Protein AF-A0AAE8W539-F1 (afdb_monomer_lite)

InterPro domains:
  IPR006311 Twin-arginine translocation pathway, signal sequence [PS51318] (1-47)
  IPR006710 Glycoside hydrolase, family 43 [PF04616] (49-117)
  IPR023296 Glycosyl hydrolase, five-bladed beta-propeller domain superfamily [G3DSA:2.115.10.20] (44-117)
  IPR023296 Glycosyl hydrolase, five-bladed beta-propeller domain superfamily [SSF75005] (42-117)

Secondary structure (DSSP, 8-state):
------PPPPPPS-----------------------PPPPPPTTPPPPPPS-SSTT-EEEEEEE-TTS-EEEEEE-TTS-EEEEEEESSTGGGGTSPPEEEEE--SSSTTSS-----

Radius of gyration: 25.72 Å; chains: 1; bounding box: 64×29×67 Å

Foldseek 3Di:
DDDDDDDDDDDDPDDDDDDDDDDDDDDDDPPPPPPVDDDPDPPPDDDDADPPLAPQFALWDWDQDPVQKIWIWGQHPQQWFIKIFIDSDSNCSRVTDIDTPGTADVDDPSNGRNHND

Organism: NCBI:txid103232

pLDDT: mean 80.53, std 22.15, range [37.84, 98.94]

Structure (mmCIF, N/CA/C/O backbone):
data_AF-A0AAE8W539-F1
#
_entry.id   AF-A0AAE8W539-F1
#
loop_
_atom_site.group_PDB
_atom_site.id
_atom_site.type_symbol
_atom_site.label_atom_id
_atom_site.label_alt_id
_atom_site.label_comp_id
_atom_site.label_asym_id
_atom_site.label_entity_id
_atom_site.label_seq_id
_atom_site.pdbx_PDB_ins_code
_atom_site.Cartn_x
_atom_site.Cartn_y
_atom_site.Cartn_z
_atom_site.occupancy
_atom_site.B_iso_or_equiv
_atom_site.auth_seq_id
_atom_site.auth_comp_id
_atom_site.auth_asym_id
_atom_site.auth_atom_id
_atom_site.pdbx_PDB_model_num
ATOM 1 N N . MET A 1 1 ? 48.044 19.227 -37.392 1.00 37.84 1 MET A N 1
ATOM 2 C CA . MET A 1 1 ? 46.602 19.259 -37.062 1.00 37.84 1 MET A CA 1
ATOM 3 C C . MET A 1 1 ? 46.147 17.817 -36.903 1.00 37.84 1 MET A C 1
ATOM 5 O O . MET A 1 1 ? 46.375 17.074 -37.836 1.00 37.84 1 MET A O 1
ATOM 9 N N . SER A 1 2 ? 45.568 17.296 -35.829 1.00 43.59 2 SER A N 1
ATOM 10 C CA . SER A 1 2 ? 45.274 17.767 -34.478 1.00 43.59 2 SER A CA 1
ATOM 11 C C . SER A 1 2 ? 44.845 16.522 -33.673 1.00 43.59 2 SER A C 1
ATOM 13 O O . SER A 1 2 ? 43.990 15.789 -34.152 1.00 43.59 2 SER A O 1
ATOM 15 N N . ARG A 1 3 ? 45.369 16.379 -32.446 1.00 48.25 3 ARG A N 1
ATOM 16 C CA . ARG A 1 3 ? 44.736 15.766 -31.254 1.00 48.25 3 ARG A CA 1
ATOM 17 C C . ARG A 1 3 ? 44.520 14.242 -31.214 1.00 48.25 3 ARG A C 1
ATOM 19 O O . ARG A 1 3 ? 43.405 13.764 -31.412 1.00 48.25 3 ARG A O 1
ATOM 26 N N . GLU A 1 4 ? 45.539 13.521 -30.749 1.00 50.97 4 GLU A N 1
ATOM 27 C CA . GLU A 1 4 ? 45.314 12.349 -29.891 1.00 50.97 4 GLU A CA 1
ATOM 28 C C . GLU A 1 4 ? 44.727 12.820 -28.552 1.00 50.97 4 GLU A C 1
ATOM 30 O O . GLU A 1 4 ? 45.229 13.755 -27.926 1.00 50.97 4 GLU A O 1
ATOM 35 N N . HIS A 1 5 ? 43.591 12.236 -28.177 1.00 54.41 5 HIS A N 1
ATOM 36 C CA . HIS A 1 5 ? 42.931 12.469 -26.898 1.00 54.41 5 HIS A CA 1
ATOM 37 C C . HIS A 1 5 ? 43.584 11.570 -25.844 1.00 54.41 5 HIS A C 1
ATOM 39 O O . HIS A 1 5 ? 43.293 10.378 -25.798 1.00 54.41 5 HIS A O 1
ATOM 45 N N . ASP A 1 6 ? 44.421 12.148 -24.986 1.00 61.59 6 ASP A N 1
ATOM 46 C CA . ASP A 1 6 ? 44.749 11.555 -23.688 1.00 61.59 6 ASP A CA 1
ATOM 47 C C . ASP A 1 6 ? 43.491 11.614 -22.808 1.00 61.59 6 ASP A C 1
ATOM 49 O O . ASP A 1 6 ? 43.075 12.685 -22.355 1.00 61.59 6 ASP A O 1
ATOM 53 N N . LEU A 1 7 ? 42.845 10.469 -22.594 1.00 62.00 7 LEU A N 1
ATOM 54 C CA . LEU A 1 7 ? 41.824 10.321 -21.559 1.00 62.00 7 LEU A CA 1
ATOM 55 C C . LEU A 1 7 ? 42.510 9.829 -20.275 1.00 62.00 7 LEU A C 1
ATOM 57 O O . LEU A 1 7 ? 43.260 8.856 -20.339 1.00 62.00 7 LEU A O 1
ATOM 61 N N . PRO A 1 8 ? 42.271 10.450 -19.105 1.00 59.06 8 PRO A N 1
ATOM 62 C CA . PRO A 1 8 ? 42.865 9.977 -17.862 1.00 59.06 8 PRO A CA 1
ATOM 63 C C . PRO A 1 8 ? 42.268 8.624 -17.450 1.00 59.06 8 PRO A C 1
ATOM 65 O O . PRO A 1 8 ? 41.048 8.460 -17.384 1.00 59.06 8 PRO A O 1
ATOM 68 N N . GLU A 1 9 ? 43.146 7.671 -17.135 1.00 64.75 9 GLU A N 1
ATOM 69 C CA . GLU A 1 9 ? 42.810 6.380 -16.526 1.00 64.75 9 GLU A CA 1
ATOM 70 C C . GLU A 1 9 ? 41.968 6.573 -15.244 1.00 64.75 9 GLU A C 1
ATOM 72 O O . GLU A 1 9 ? 42.340 7.373 -14.374 1.00 64.75 9 GLU A O 1
ATOM 77 N N . PRO A 1 10 ? 40.840 5.856 -15.072 1.00 56.59 10 PRO A N 1
ATOM 78 C CA . PRO A 1 10 ? 40.048 5.949 -13.854 1.00 56.59 10 PRO A CA 1
ATOM 79 C C . PRO A 1 10 ? 40.776 5.256 -12.686 1.00 56.59 10 PRO A C 1
ATOM 81 O O . PRO A 1 10 ? 41.276 4.139 -12.836 1.00 56.59 10 PRO A O 1
ATOM 84 N N . PRO A 1 11 ? 40.819 5.862 -11.486 1.00 56.47 11 PRO A N 1
ATOM 85 C CA . PRO A 1 11 ? 41.589 5.310 -10.380 1.00 56.47 11 PRO A CA 1
ATOM 86 C C . PRO A 1 11 ? 40.996 3.993 -9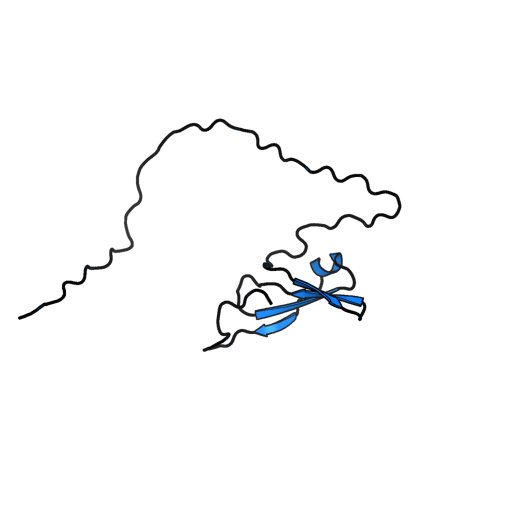.857 1.00 56.47 11 PRO A C 1
ATOM 88 O O . PRO A 1 11 ? 39.788 3.844 -9.647 1.00 56.47 11 PRO A O 1
ATOM 91 N N . ASN A 1 12 ? 41.889 3.035 -9.610 1.00 58.78 12 ASN A N 1
ATOM 92 C CA . ASN A 1 12 ? 41.583 1.698 -9.115 1.00 58.78 12 ASN A CA 1
ATOM 93 C C . ASN A 1 12 ? 41.084 1.754 -7.652 1.00 58.78 12 ASN A C 1
ATOM 95 O O . ASN A 1 12 ? 41.683 2.408 -6.802 1.00 58.78 12 ASN A O 1
ATOM 99 N N . ARG A 1 13 ? 39.987 1.047 -7.341 1.00 62.50 13 ARG A N 1
ATOM 100 C CA . ARG A 1 13 ? 39.216 1.104 -6.070 1.00 62.50 13 ARG A CA 1
ATOM 101 C C . ARG A 1 13 ? 39.913 0.503 -4.839 1.00 62.50 13 ARG A C 1
ATOM 103 O O . ARG A 1 13 ? 39.258 0.149 -3.857 1.00 62.50 13 ARG A O 1
ATOM 110 N N . ARG A 1 14 ? 41.230 0.350 -4.859 1.00 57.78 14 ARG A N 1
ATOM 111 C CA . ARG A 1 14 ? 41.989 -0.182 -3.730 1.00 57.78 14 ARG A CA 1
ATOM 112 C C . ARG A 1 14 ? 42.992 0.856 -3.275 1.00 57.78 14 ARG A C 1
ATOM 114 O O . ARG A 1 14 ? 43.883 1.206 -4.034 1.00 57.78 14 ARG A O 1
ATOM 121 N N . LEU A 1 15 ? 42.858 1.204 -1.994 1.00 49.72 15 LEU A N 1
ATOM 122 C CA . LEU A 1 15 ? 43.769 1.993 -1.166 1.00 49.72 15 LEU A CA 1
ATOM 123 C C . LEU A 1 15 ? 43.382 3.472 -1.027 1.00 49.72 15 LEU A C 1
ATOM 125 O O . LEU A 1 15 ? 43.782 4.302 -1.824 1.00 49.72 15 LEU A O 1
ATOM 129 N N . LEU A 1 16 ? 42.644 3.784 0.043 1.00 44.78 16 LEU A N 1
ATOM 130 C CA . LEU A 1 16 ? 42.857 4.967 0.891 1.00 44.78 16 LEU A CA 1
ATOM 131 C C . LEU A 1 16 ? 42.126 4.737 2.225 1.00 44.78 16 LEU A C 1
ATOM 133 O O . LEU A 1 16 ? 41.074 5.292 2.523 1.00 44.78 16 LEU A O 1
ATOM 137 N N . LEU A 1 17 ? 42.702 3.838 3.023 1.00 42.25 17 LEU A N 1
ATOM 138 C CA . LEU A 1 17 ? 42.492 3.785 4.462 1.00 42.25 17 LEU A CA 1
ATOM 139 C C . LEU A 1 17 ? 43.724 4.439 5.090 1.00 42.25 17 LEU A C 1
ATOM 141 O O . LEU A 1 17 ? 44.800 3.845 5.008 1.00 42.25 17 LEU A O 1
ATOM 145 N N . LYS A 1 18 ? 43.559 5.637 5.669 1.00 38.75 18 LYS A N 1
ATOM 146 C CA . LYS A 1 18 ? 44.216 6.149 6.895 1.00 38.75 18 LYS A CA 1
ATOM 147 C C . LYS A 1 18 ? 44.256 7.683 6.924 1.00 38.75 18 LYS A C 1
ATOM 149 O O . LYS A 1 18 ? 44.924 8.301 6.107 1.00 38.75 18 LYS A O 1
ATOM 154 N N . GLY A 1 19 ? 43.669 8.238 7.986 1.00 42.09 19 GLY A N 1
ATOM 155 C CA . GLY A 1 19 ? 44.268 9.351 8.726 1.00 42.09 19 GLY A CA 1
ATOM 156 C C . GLY A 1 19 ? 43.542 10.692 8.649 1.00 42.09 19 GLY A C 1
ATOM 157 O O . GLY A 1 19 ? 43.739 11.438 7.704 1.00 42.09 19 GLY A O 1
ATOM 158 N N . ALA A 1 20 ? 42.793 11.031 9.700 1.00 50.94 20 ALA A N 1
ATOM 159 C CA . ALA A 1 20 ? 43.157 12.122 10.614 1.00 50.94 20 ALA A CA 1
ATOM 160 C C . ALA A 1 20 ? 42.120 12.211 11.745 1.00 50.94 20 ALA A C 1
ATOM 162 O O . ALA A 1 20 ? 40.947 12.498 11.515 1.00 50.94 20 ALA A O 1
ATOM 163 N N . LEU A 1 21 ? 42.567 11.948 12.977 1.00 48.12 21 LEU A N 1
ATOM 164 C CA . LEU A 1 21 ? 41.855 12.348 14.184 1.00 48.12 21 LEU A CA 1
ATOM 165 C C . LEU A 1 21 ? 41.847 13.880 14.254 1.00 48.12 21 LEU A C 1
ATOM 167 O O . LEU A 1 21 ? 42.912 14.490 14.292 1.00 48.12 21 LEU A O 1
ATOM 171 N N . ALA A 1 22 ? 40.666 14.482 14.359 1.00 48.59 22 ALA A N 1
ATOM 172 C CA . ALA A 1 22 ? 40.509 15.819 14.914 1.00 48.59 22 ALA A CA 1
ATOM 173 C C . ALA A 1 22 ? 39.654 15.698 16.178 1.00 48.59 22 ALA A C 1
ATOM 175 O O . ALA A 1 22 ? 38.437 15.527 16.125 1.00 48.59 22 ALA A O 1
ATOM 176 N N . ALA A 1 23 ? 40.334 15.717 17.323 1.00 50.44 23 ALA A N 1
ATOM 177 C CA . ALA A 1 23 ? 39.724 15.886 18.627 1.00 50.44 23 ALA A CA 1
ATOM 178 C C . ALA A 1 23 ? 39.179 17.318 18.732 1.00 50.44 23 ALA A C 1
ATOM 180 O O . ALA A 1 23 ? 39.931 18.284 18.626 1.00 50.44 23 ALA A O 1
ATOM 181 N N . GLY A 1 24 ? 37.874 17.445 18.945 1.00 45.84 24 GLY A N 1
ATOM 182 C CA . GLY A 1 24 ? 37.201 18.708 19.225 1.00 45.84 24 GLY A CA 1
ATOM 183 C C . GLY A 1 24 ? 35.952 18.414 20.037 1.00 45.84 24 GLY A C 1
ATOM 184 O O . GLY A 1 24 ? 34.920 18.045 19.487 1.00 45.84 24 GLY A O 1
ATOM 185 N N . ALA A 1 25 ? 36.090 18.487 21.358 1.00 51.50 25 ALA A N 1
ATOM 186 C CA . ALA A 1 25 ? 35.041 18.209 22.324 1.00 51.50 25 ALA A CA 1
ATOM 187 C C . ALA A 1 25 ? 33.883 19.209 22.177 1.00 51.50 25 ALA A C 1
ATOM 189 O O . ALA A 1 25 ? 33.964 20.333 22.666 1.00 51.50 25 ALA A O 1
ATOM 190 N N . PHE A 1 26 ? 32.790 18.786 21.540 1.00 50.88 26 PHE A N 1
ATOM 191 C CA . PHE A 1 26 ? 31.491 19.405 21.769 1.00 50.88 26 PHE A CA 1
ATOM 192 C C . PHE A 1 26 ? 30.861 18.749 22.993 1.00 50.88 26 PHE A C 1
ATOM 194 O O . PHE A 1 26 ? 30.655 17.538 23.065 1.00 50.88 26 PHE A O 1
ATOM 201 N N . THR A 1 27 ? 30.652 19.595 23.987 1.00 53.72 27 THR A N 1
ATOM 202 C CA . THR A 1 27 ? 30.063 19.325 25.288 1.00 53.72 27 THR A CA 1
ATOM 203 C C . THR A 1 27 ? 28.769 18.517 25.179 1.00 53.72 27 THR A C 1
ATOM 205 O O . THR A 1 27 ? 27.882 18.807 24.378 1.00 53.72 27 THR A O 1
ATOM 208 N N . ALA A 1 28 ? 28.672 17.483 26.015 1.00 54.00 28 ALA A N 1
ATOM 209 C CA . ALA A 1 28 ? 27.500 16.638 26.160 1.00 54.00 28 ALA A CA 1
ATOM 210 C C . ALA A 1 28 ? 26.292 17.467 26.624 1.00 54.00 28 ALA A C 1
ATOM 212 O O . ALA A 1 28 ? 26.155 17.788 27.802 1.00 54.00 28 ALA A O 1
ATOM 213 N N . MET A 1 29 ? 25.399 17.798 25.696 1.00 53.38 29 MET A N 1
ATOM 214 C CA . MET A 1 29 ? 24.016 18.115 26.028 1.00 53.38 29 MET A CA 1
ATOM 215 C C . MET A 1 29 ? 23.283 16.779 26.168 1.00 53.38 29 MET A C 1
ATOM 217 O O . MET A 1 29 ? 23.216 16.037 25.183 1.00 53.38 29 MET A O 1
ATOM 221 N N . PRO A 1 30 ? 22.716 16.426 27.336 1.00 49.28 30 PRO A N 1
ATOM 222 C CA . PRO A 1 30 ? 21.695 15.403 27.345 1.00 49.28 30 PRO A CA 1
ATOM 223 C C . PRO A 1 30 ? 20.526 15.997 26.562 1.00 49.28 30 PRO A C 1
ATOM 225 O O . PRO A 1 30 ? 19.817 16.876 27.048 1.00 49.28 30 PRO A O 1
ATOM 228 N N . ALA A 1 31 ? 20.352 15.552 25.318 1.00 53.59 31 ALA A N 1
ATOM 229 C CA . ALA A 1 31 ? 19.082 15.687 24.634 1.00 53.59 31 ALA A CA 1
ATOM 230 C C . ALA A 1 31 ? 18.080 14.897 25.476 1.00 53.59 31 ALA A C 1
ATOM 232 O O . ALA A 1 31 ? 17.945 13.681 25.340 1.00 53.59 31 ALA A O 1
ATOM 233 N N . GLY A 1 32 ? 17.460 15.589 26.433 1.00 50.25 32 GLY A N 1
ATOM 234 C CA . GLY A 1 32 ? 16.331 15.074 27.172 1.00 50.25 32 GLY A CA 1
ATOM 235 C C . GLY A 1 32 ? 15.341 14.569 26.139 1.00 50.25 32 GLY A C 1
ATOM 236 O O . GLY A 1 32 ? 14.887 15.327 25.282 1.00 50.25 32 GLY A O 1
ATOM 237 N N . LEU A 1 33 ? 15.059 13.270 26.187 1.00 53.69 33 LEU A N 1
ATOM 238 C CA . LEU A 1 33 ? 13.904 12.704 25.523 1.00 53.69 33 LEU A CA 1
ATOM 239 C C . LEU A 1 33 ? 12.706 13.461 26.092 1.00 53.69 33 LEU A C 1
ATOM 241 O O . LEU A 1 33 ? 12.246 13.162 27.192 1.00 53.69 33 LEU A O 1
ATOM 245 N N . ALA A 1 34 ? 12.245 14.484 25.375 1.00 52.91 34 ALA A N 1
ATOM 246 C CA . ALA A 1 34 ? 10.963 15.106 25.624 1.00 52.91 34 ALA A CA 1
ATOM 247 C C . ALA A 1 34 ? 9.914 14.035 25.320 1.00 52.91 34 ALA A C 1
ATOM 249 O O . ALA A 1 34 ? 9.418 13.898 24.203 1.00 52.91 34 ALA A O 1
ATOM 250 N N . HIS A 1 35 ? 9.651 13.194 26.315 1.00 52.50 35 HIS A N 1
ATOM 251 C CA . HIS A 1 35 ? 8.536 12.281 26.303 1.00 52.50 35 HIS A CA 1
ATOM 252 C C . HIS A 1 35 ? 7.299 13.168 26.397 1.00 52.50 35 HIS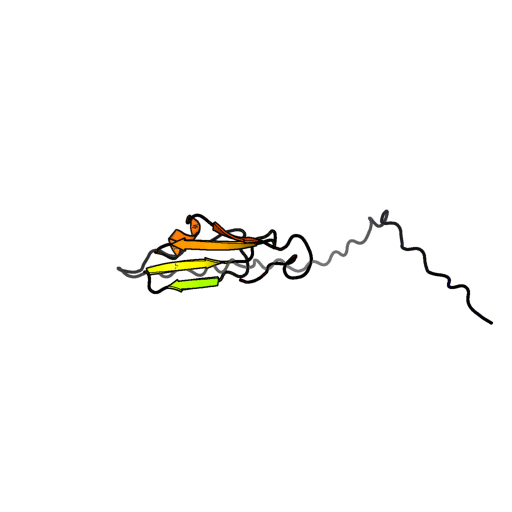 A C 1
ATOM 254 O O . HIS A 1 35 ? 6.977 13.679 27.469 1.00 52.50 35 HIS A O 1
ATOM 260 N N . ALA A 1 36 ? 6.663 13.434 25.256 1.00 55.38 36 ALA A N 1
ATOM 261 C CA . ALA A 1 36 ? 5.370 14.093 25.227 1.00 55.38 36 ALA A CA 1
ATOM 262 C C . ALA A 1 36 ? 4.406 13.229 26.049 1.00 55.38 36 ALA A C 1
ATOM 264 O O . ALA A 1 36 ? 3.974 12.164 25.605 1.00 55.38 36 ALA A O 1
ATOM 265 N N . ALA A 1 37 ? 4.148 13.652 27.285 1.00 56.00 37 ALA A N 1
ATOM 266 C CA . ALA A 1 37 ? 3.237 12.972 28.182 1.00 56.00 37 ALA A CA 1
ATOM 267 C C . ALA A 1 37 ? 1.866 12.905 27.505 1.00 56.00 37 ALA A C 1
ATOM 269 O O . ALA A 1 37 ? 1.271 13.927 27.161 1.00 56.00 37 ALA A O 1
ATOM 270 N N . SER A 1 38 ? 1.381 11.689 27.272 1.00 62.16 38 SER A N 1
ATOM 271 C CA . SER A 1 38 ? 0.024 11.476 26.785 1.00 62.16 38 SER A CA 1
ATOM 272 C C . SER A 1 38 ? -0.929 11.886 27.905 1.00 62.16 38 SER A C 1
ATOM 274 O O . SER A 1 38 ? -0.893 11.294 28.983 1.00 62.16 38 SER A O 1
ATOM 276 N N . SER A 1 39 ? -1.765 12.901 27.685 1.00 67.44 39 SER A N 1
ATOM 277 C CA . SER A 1 39 ? -2.828 13.235 28.636 1.00 67.44 39 SER A CA 1
ATOM 278 C C . SER A 1 39 ? -3.730 12.011 28.849 1.00 67.44 39 SER A C 1
ATOM 280 O O . SER A 1 39 ? -4.063 11.340 27.863 1.00 67.44 39 SER A O 1
ATOM 282 N N . PRO A 1 40 ? -4.136 11.690 30.094 1.00 58.62 40 PRO A N 1
ATOM 283 C CA . PRO A 1 40 ? -5.050 10.588 30.332 1.00 58.62 40 PRO A CA 1
ATOM 284 C C . PRO A 1 40 ? -6.374 10.922 29.657 1.00 58.62 40 PRO A C 1
ATOM 286 O O . PRO A 1 40 ? -6.986 11.967 29.881 1.00 58.62 40 PRO A O 1
ATOM 289 N N . ALA A 1 41 ? -6.761 10.042 28.751 1.00 61.47 41 ALA A N 1
ATOM 290 C CA . ALA A 1 41 ? -7.904 10.245 27.905 1.00 61.47 41 ALA A CA 1
ATOM 291 C C . ALA A 1 41 ? -9.184 10.022 28.734 1.00 61.47 41 ALA A C 1
ATOM 293 O O . ALA A 1 41 ? -9.289 9.034 29.462 1.00 61.47 41 ALA A O 1
ATOM 294 N N . GLY A 1 42 ? -10.124 10.972 28.676 1.00 59.41 42 GLY A N 1
ATOM 295 C CA . GLY A 1 42 ? -11.385 10.903 29.419 1.00 59.41 42 GLY A CA 1
ATOM 296 C C . GLY A 1 42 ? -12.207 9.648 29.079 1.00 59.41 42 GLY A C 1
ATOM 297 O O . GLY A 1 42 ? -11.961 9.004 28.053 1.00 59.41 42 GLY A O 1
ATOM 298 N N . PRO A 1 43 ? -13.190 9.278 29.918 1.00 47.28 43 PRO A N 1
ATOM 299 C CA . PRO A 1 43 ? -14.003 8.087 29.697 1.00 47.28 43 PRO A CA 1
ATOM 300 C C . PRO A 1 43 ? -14.708 8.182 28.335 1.00 47.28 43 PRO A C 1
ATOM 302 O O . PRO A 1 43 ? -15.509 9.082 28.100 1.00 47.28 43 PRO A O 1
ATOM 305 N N . GLY A 1 44 ? -14.352 7.277 27.418 1.00 60.00 44 GLY A N 1
ATOM 306 C CA . GLY A 1 44 ? -14.827 7.258 26.026 1.00 60.00 44 GLY A CA 1
ATOM 307 C C . GLY A 1 44 ? -13.735 7.461 24.970 1.00 60.00 44 GLY A C 1
ATOM 308 O O . GLY A 1 44 ? -13.978 7.242 23.783 1.00 60.00 44 GLY A O 1
ATOM 309 N N . ALA A 1 45 ? -12.518 7.830 25.368 1.00 62.94 45 ALA A N 1
ATOM 310 C CA . ALA A 1 45 ? -11.423 7.963 24.425 1.00 62.94 45 ALA A CA 1
ATOM 311 C C . ALA A 1 45 ? -10.909 6.594 23.957 1.00 62.94 45 ALA A C 1
ATOM 313 O O . ALA A 1 45 ? -10.538 5.728 24.752 1.00 62.94 45 ALA A O 1
ATOM 314 N N . ALA A 1 46 ? -10.880 6.402 22.638 1.00 69.56 46 ALA A N 1
ATOM 315 C CA . ALA A 1 46 ? -10.305 5.212 22.032 1.00 69.56 46 ALA A CA 1
ATOM 316 C C . ALA A 1 46 ? -8.849 5.038 22.491 1.00 69.56 46 ALA A C 1
ATOM 318 O O . ALA A 1 46 ? -8.096 6.011 22.535 1.00 69.56 46 ALA A O 1
ATOM 319 N N . ALA A 1 47 ? -8.453 3.792 22.779 1.00 78.38 47 ALA A N 1
ATOM 320 C CA . ALA A 1 47 ? -7.069 3.460 23.107 1.00 78.38 47 ALA A CA 1
ATOM 321 C C . ALA A 1 47 ? -6.098 4.123 22.107 1.00 78.38 47 ALA A C 1
ATOM 323 O O . ALA A 1 47 ? -6.434 4.212 20.915 1.00 78.38 47 ALA A O 1
ATOM 324 N N . PRO A 1 48 ? -4.915 4.577 22.555 1.00 86.31 48 PRO A N 1
ATOM 325 C CA . PRO A 1 48 ? -3.961 5.256 21.688 1.00 86.31 48 PRO A CA 1
ATOM 326 C C . PRO A 1 48 ? -3.555 4.378 20.493 1.00 86.31 48 PRO A C 1
ATOM 328 O O . PRO A 1 48 ? -3.616 3.145 20.534 1.00 86.31 48 PRO A O 1
ATOM 331 N N . TYR A 1 49 ? -3.166 5.014 19.388 1.00 92.19 49 TYR A N 1
ATOM 332 C CA . TYR A 1 49 ? -2.595 4.297 18.248 1.00 92.19 49 TYR A CA 1
ATOM 333 C C . TYR A 1 49 ? -1.177 3.832 18.580 1.00 92.19 49 TYR A C 1
ATOM 335 O O . TYR A 1 49 ? -0.376 4.590 19.123 1.00 92.19 49 TYR A O 1
ATOM 343 N N . VAL A 1 50 ? -0.868 2.584 18.229 1.00 94.44 50 VAL A N 1
ATOM 344 C CA . VAL A 1 50 ? 0.473 2.020 18.388 1.00 94.44 50 VAL A CA 1
ATOM 345 C C . VAL A 1 50 ? 1.274 2.319 17.126 1.00 94.44 50 VAL A C 1
ATOM 347 O O . VAL A 1 50 ? 0.856 1.957 16.027 1.00 94.44 50 VAL A O 1
ATOM 350 N N . ASN A 1 51 ? 2.420 2.976 17.295 1.00 96.19 51 ASN A N 1
ATOM 351 C CA . ASN A 1 51 ? 3.372 3.255 16.226 1.00 96.19 51 ASN A CA 1
ATOM 352 C C . ASN A 1 51 ? 4.614 2.351 16.342 1.00 96.19 51 ASN A C 1
ATOM 354 O O . ASN A 1 51 ? 5.013 2.014 17.459 1.00 96.19 51 ASN A O 1
ATOM 358 N N . PRO A 1 52 ? 5.266 1.995 15.218 1.00 97.00 52 PRO A N 1
ATOM 359 C CA . PRO A 1 52 ? 4.854 2.280 13.838 1.00 97.00 52 PRO A CA 1
ATOM 360 C C . PRO A 1 52 ? 3.635 1.445 13.411 1.00 97.00 52 PRO A C 1
ATOM 362 O O . PRO A 1 52 ? 3.522 0.284 13.796 1.00 97.00 52 PRO A O 1
ATOM 365 N N . LEU A 1 53 ? 2.751 2.023 12.588 1.00 97.62 53 LEU A N 1
ATOM 366 C CA . LEU A 1 53 ? 1.527 1.347 12.136 1.00 97.62 53 LEU A CA 1
ATOM 367 C C . LEU A 1 53 ? 1.822 0.156 11.213 1.00 97.62 53 LEU A C 1
ATOM 369 O O . LEU A 1 53 ? 1.313 -0.941 11.426 1.00 97.62 53 LEU A O 1
ATOM 373 N N . VAL A 1 54 ? 2.655 0.371 10.192 1.00 98.00 54 VAL A N 1
ATOM 374 C CA . VAL A 1 54 ? 3.156 -0.675 9.296 1.00 98.00 54 VAL A CA 1
ATOM 375 C C . VAL A 1 54 ? 4.653 -0.450 9.119 1.00 98.00 54 VAL A C 1
ATOM 377 O O . VAL A 1 54 ? 5.078 0.607 8.659 1.00 98.00 54 VAL A O 1
ATOM 380 N N . ARG A 1 55 ? 5.469 -1.426 9.526 1.00 98.00 55 ARG A N 1
ATOM 381 C CA . ARG A 1 55 ? 6.930 -1.354 9.377 1.00 98.00 55 ARG A CA 1
ATOM 382 C C . ARG A 1 55 ? 7.332 -1.517 7.912 1.00 98.00 55 ARG A C 1
ATOM 384 O O . ARG A 1 55 ? 6.635 -2.178 7.147 1.00 98.00 55 ARG A O 1
ATOM 391 N N . ASN A 1 56 ? 8.495 -0.971 7.556 1.00 98.38 56 ASN A N 1
ATOM 392 C CA . ASN A 1 56 ? 9.107 -1.110 6.230 1.00 98.38 56 ASN A CA 1
ATOM 393 C C . ASN A 1 56 ? 8.183 -0.653 5.089 1.00 98.38 56 ASN A C 1
ATOM 395 O O . ASN A 1 56 ? 8.098 -1.302 4.048 1.00 98.38 56 ASN A O 1
ATOM 399 N N . ARG A 1 57 ? 7.443 0.433 5.305 1.00 98.62 57 ARG A N 1
ATOM 400 C CA . ARG A 1 57 ? 6.591 1.076 4.306 1.00 98.62 57 ARG A CA 1
ATOM 401 C C . ARG A 1 57 ? 6.859 2.576 4.356 1.00 98.62 57 ARG A C 1
ATOM 403 O O . ARG A 1 57 ? 6.738 3.169 5.426 1.00 98.62 57 ARG A O 1
ATOM 410 N N . ALA A 1 58 ? 7.266 3.144 3.227 1.00 98.75 58 ALA A N 1
ATOM 411 C CA . ALA A 1 58 ? 7.470 4.582 3.055 1.00 98.75 58 ALA A CA 1
ATOM 412 C C . ALA A 1 58 ? 6.295 5.192 2.279 1.00 98.75 58 ALA A C 1
ATOM 414 O O . ALA A 1 58 ? 5.514 4.458 1.678 1.00 98.75 58 ALA A O 1
ATOM 415 N N . ASP A 1 59 ? 6.156 6.516 2.330 1.00 98.81 59 ASP A N 1
ATOM 416 C CA . ASP A 1 59 ? 5.105 7.267 1.624 1.00 98.81 59 ASP A CA 1
ATOM 417 C C . ASP A 1 59 ? 3.693 6.693 1.864 1.00 98.81 59 ASP A C 1
ATOM 419 O O . ASP A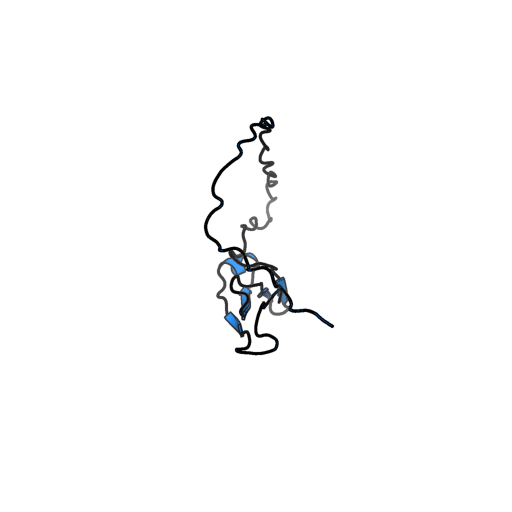 1 59 ? 2.991 6.326 0.922 1.00 98.81 59 ASP A O 1
ATOM 423 N N . PRO A 1 60 ? 3.280 6.515 3.136 1.00 98.69 60 PRO A N 1
ATOM 424 C CA . PRO A 1 60 ? 2.025 5.849 3.441 1.00 98.69 60 PRO A CA 1
ATOM 425 C C . PRO A 1 60 ? 0.830 6.688 2.982 1.00 98.69 60 PRO A C 1
ATOM 427 O O . PRO A 1 60 ? 0.654 7.824 3.426 1.00 98.69 60 PRO A O 1
ATOM 430 N N . HIS A 1 61 ? -0.048 6.086 2.181 1.00 98.88 61 HIS A N 1
ATOM 431 C CA . HIS A 1 61 ? -1.324 6.674 1.795 1.00 98.88 61 HIS A CA 1
ATOM 432 C C . HIS A 1 61 ? -2.481 5.802 2.294 1.00 98.88 61 HIS A C 1
ATOM 434 O O . HIS A 1 61 ? -2.528 4.588 2.074 1.00 98.88 61 HIS A O 1
ATOM 440 N N . ILE A 1 62 ? -3.417 6.428 3.015 1.00 98.88 62 ILE A N 1
ATOM 441 C CA . ILE A 1 62 ? -4.601 5.766 3.569 1.00 98.88 62 ILE A CA 1
ATOM 442 C C . ILE A 1 62 ? -5.855 6.462 3.052 1.00 98.88 62 ILE A C 1
ATOM 444 O O . ILE A 1 62 ? -6.087 7.633 3.344 1.00 98.88 62 ILE A O 1
ATOM 448 N N . HIS A 1 63 ? -6.714 5.705 2.374 1.00 98.81 63 HIS A N 1
ATOM 449 C CA . HIS A 1 63 ? -8.029 6.157 1.937 1.00 98.81 63 HIS A CA 1
ATOM 450 C C . HIS A 1 63 ? -9.134 5.460 2.739 1.00 98.81 63 HIS A C 1
ATOM 452 O O . HIS A 1 63 ? -9.207 4.232 2.778 1.00 98.81 6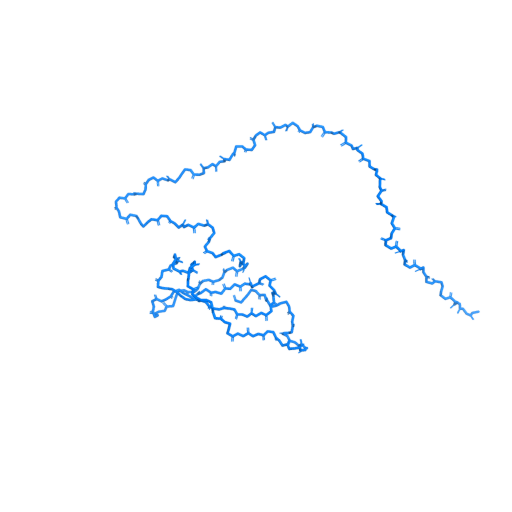3 HIS A O 1
ATOM 458 N N . ARG A 1 64 ? -10.025 6.232 3.371 1.00 98.62 64 ARG A N 1
ATOM 459 C CA . ARG A 1 64 ? -11.244 5.699 3.997 1.00 98.62 64 ARG A CA 1
ATOM 460 C C . ARG A 1 64 ? -12.370 5.698 2.970 1.00 98.62 64 ARG A C 1
ATOM 462 O O . ARG A 1 64 ? -12.883 6.756 2.616 1.00 98.62 64 ARG A O 1
ATOM 469 N N . HIS A 1 65 ? -12.762 4.514 2.528 1.00 98.69 65 HIS A N 1
ATOM 470 C CA . HIS A 1 65 ? -13.798 4.344 1.522 1.00 98.69 65 HIS A CA 1
ATOM 471 C C . HIS A 1 65 ? -15.201 4.258 2.158 1.00 98.69 65 HIS A C 1
ATOM 473 O O . HIS A 1 65 ? -15.359 4.075 3.370 1.00 98.69 65 HIS A O 1
ATOM 479 N N . ARG A 1 66 ? -16.249 4.403 1.336 1.00 98.50 66 ARG A N 1
ATOM 480 C CA . ARG A 1 66 ? -17.660 4.396 1.778 1.00 98.50 66 ARG A CA 1
ATOM 481 C C . ARG A 1 66 ? -18.177 3.005 2.162 1.00 98.50 66 ARG A C 1
ATOM 483 O O . ARG A 1 66 ? -19.198 2.904 2.829 1.00 98.50 66 ARG A O 1
ATOM 490 N N . ASP A 1 67 ? -17.458 1.950 1.787 1.00 98.44 67 ASP A N 1
ATOM 491 C CA . ASP A 1 67 ? -17.746 0.556 2.165 1.00 98.44 67 ASP A CA 1
ATOM 492 C C . ASP A 1 67 ? -17.380 0.224 3.628 1.00 98.44 67 ASP A C 1
ATOM 494 O O . ASP A 1 67 ? -17.549 -0.911 4.076 1.00 98.44 67 ASP A O 1
ATOM 498 N N . GLY A 1 68 ? -16.865 1.203 4.378 1.00 98.50 68 GLY A N 1
ATOM 499 C CA . GLY A 1 68 ? -16.472 1.040 5.773 1.00 98.50 68 GLY A CA 1
ATOM 500 C C . GLY A 1 68 ? -15.054 0.501 5.973 1.00 98.50 68 GLY A C 1
ATOM 501 O O . GLY A 1 68 ? -14.708 0.146 7.101 1.00 98.50 68 GLY A O 1
ATOM 502 N N . PHE A 1 69 ? -14.225 0.448 4.926 1.00 98.81 69 PHE A N 1
ATOM 503 C CA . PHE A 1 69 ? -12.822 0.053 5.021 1.00 98.81 69 PHE A CA 1
ATOM 504 C C . PHE A 1 69 ? -11.862 1.236 4.858 1.00 98.81 69 PHE A C 1
ATOM 506 O O . PHE A 1 69 ? -12.085 2.179 4.099 1.00 98.81 69 PHE A O 1
ATOM 513 N N . TYR A 1 70 ? -10.739 1.142 5.562 1.00 98.88 70 TYR A N 1
ATOM 514 C CA . TYR A 1 70 ? -9.513 1.857 5.245 1.00 98.88 70 TYR A CA 1
ATOM 515 C C . TYR A 1 70 ? -8.706 1.011 4.268 1.00 98.88 70 TYR A C 1
ATOM 517 O O . TYR A 1 70 ? -8.477 -0.169 4.535 1.00 98.88 70 TYR A O 1
ATOM 525 N N . TYR A 1 71 ? -8.254 1.622 3.182 1.00 98.88 71 TYR A N 1
ATOM 526 C CA . TYR A 1 71 ? -7.335 1.056 2.206 1.00 98.88 71 TYR A CA 1
ATOM 527 C C . TYR A 1 71 ? -5.974 1.720 2.388 1.00 98.88 71 TYR A C 1
ATOM 529 O O . TYR A 1 71 ? -5.893 2.945 2.426 1.00 9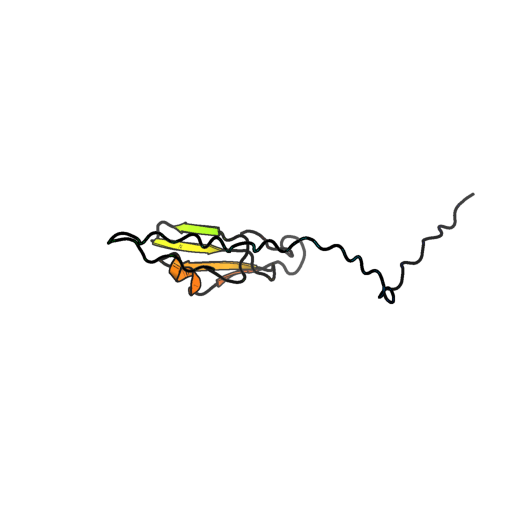8.88 71 TYR A O 1
ATOM 537 N N . PHE A 1 72 ? -4.927 0.916 2.536 1.00 98.88 72 PHE A N 1
ATOM 538 C CA . PHE A 1 72 ? -3.548 1.368 2.699 1.00 98.88 72 PHE A CA 1
ATOM 539 C C . PHE A 1 72 ? -2.712 0.899 1.519 1.00 98.88 72 PHE A C 1
ATOM 541 O O . PHE A 1 72 ? -2.698 -0.297 1.209 1.00 98.88 72 PHE A O 1
ATOM 548 N N . THR A 1 73 ? -1.978 1.840 0.941 1.00 98.94 73 THR A N 1
ATOM 549 C CA . THR A 1 73 ? -0.863 1.602 0.031 1.00 98.94 73 THR A CA 1
ATOM 550 C C . THR A 1 73 ? 0.352 2.381 0.527 1.00 98.94 73 THR A C 1
ATOM 552 O O . THR A 1 73 ? 0.244 3.256 1.390 1.00 98.94 73 THR A O 1
ATOM 555 N N . ALA A 1 74 ? 1.521 1.994 0.047 1.00 98.94 74 ALA A N 1
ATOM 556 C CA . ALA A 1 74 ? 2.790 2.602 0.397 1.00 98.94 74 ALA A CA 1
ATOM 557 C C . ALA A 1 74 ? 3.873 2.094 -0.551 1.00 98.94 74 ALA A C 1
ATOM 559 O O . ALA A 1 74 ? 3.733 1.045 -1.189 1.00 98.94 74 ALA A O 1
ATOM 560 N N . THR A 1 75 ? 4.998 2.788 -0.559 1.00 98.94 75 THR A N 1
ATOM 561 C CA . THR A 1 75 ? 6.222 2.346 -1.216 1.00 98.94 75 THR A CA 1
ATOM 562 C C . THR A 1 75 ? 6.793 1.125 -0.497 1.00 98.94 75 THR A C 1
ATOM 564 O O . THR A 1 75 ? 7.080 1.160 0.708 1.00 98.94 75 THR A O 1
ATOM 567 N N . ALA A 1 76 ? 6.948 0.024 -1.236 1.00 98.75 76 ALA A N 1
ATOM 568 C CA . ALA A 1 76 ? 7.659 -1.159 -0.766 1.00 98.75 76 ALA A CA 1
ATOM 569 C C . ALA A 1 76 ? 9.183 -0.918 -0.815 1.00 98.75 76 ALA A C 1
ATOM 571 O O . ALA A 1 76 ? 9.643 -0.251 -1.742 1.00 98.75 76 ALA A O 1
ATOM 572 N N . PRO A 1 77 ? 9.984 -1.481 0.112 1.00 98.75 77 PRO A N 1
ATOM 573 C CA . PRO A 1 77 ? 11.437 -1.274 0.134 1.00 98.75 77 PRO A CA 1
ATOM 574 C C . PRO A 1 77 ? 12.145 -1.706 -1.154 1.00 98.75 77 PRO A C 1
ATOM 576 O O . PRO A 1 77 ? 13.210 -1.193 -1.477 1.00 98.75 77 PRO A O 1
ATOM 579 N N . GLU A 1 78 ? 11.557 -2.657 -1.881 1.00 98.81 78 GLU A N 1
ATOM 580 C CA . GLU A 1 78 ? 12.093 -3.173 -3.139 1.00 98.81 78 GLU A CA 1
ATOM 581 C C . GLU A 1 78 ? 11.775 -2.283 -4.357 1.00 98.81 78 GLU A C 1
ATOM 583 O O . GLU A 1 78 ? 12.318 -2.521 -5.434 1.00 98.81 78 GLU A O 1
ATOM 588 N N . TYR A 1 79 ? 10.906 -1.271 -4.210 1.00 98.75 79 TYR A N 1
ATOM 589 C CA . TYR A 1 79 ? 10.469 -0.362 -5.281 1.00 98.75 79 TYR A CA 1
ATOM 590 C C . TYR A 1 79 ? 9.995 -1.080 -6.563 1.00 98.75 79 TYR A C 1
ATOM 592 O O . TYR A 1 79 ? 10.265 -0.622 -7.678 1.00 98.75 79 TYR A O 1
ATOM 600 N N . ASP A 1 80 ? 9.307 -2.222 -6.425 1.00 98.81 80 ASP A N 1
ATOM 601 C CA . ASP A 1 80 ? 9.017 -3.140 -7.536 1.00 98.81 80 ASP A CA 1
ATOM 602 C C . ASP A 1 80 ? 7.529 -3.411 -7.805 1.00 98.81 80 ASP A C 1
ATOM 604 O O . ASP A 1 80 ? 7.192 -4.110 -8.766 1.00 98.81 80 ASP A O 1
ATOM 608 N N . ARG A 1 81 ? 6.625 -2.900 -6.966 1.00 98.88 81 ARG A N 1
ATOM 609 C CA . ARG A 1 81 ? 5.200 -3.249 -7.003 1.00 98.88 81 ARG A CA 1
ATOM 610 C C . ARG A 1 81 ? 4.332 -2.233 -6.271 1.00 98.88 81 ARG A C 1
ATOM 612 O O . ARG A 1 81 ? 4.818 -1.504 -5.411 1.00 98.88 81 ARG A O 1
ATOM 619 N N . ILE A 1 82 ? 3.034 -2.262 -6.562 1.00 98.94 82 ILE A N 1
ATOM 620 C CA . ILE A 1 82 ? 2.004 -1.562 -5.788 1.00 98.94 82 ILE A CA 1
ATOM 621 C C . ILE A 1 82 ? 1.279 -2.592 -4.926 1.00 98.94 82 ILE A C 1
ATOM 623 O O . ILE A 1 82 ? 0.813 -3.627 -5.420 1.00 98.94 82 ILE A O 1
ATOM 627 N N . ILE A 1 83 ? 1.202 -2.306 -3.628 1.00 98.88 83 ILE A N 1
ATOM 628 C CA . ILE A 1 83 ? 0.556 -3.160 -2.634 1.00 98.88 83 ILE A CA 1
ATOM 629 C C . ILE A 1 83 ? -0.746 -2.533 -2.155 1.00 98.88 83 ILE A C 1
ATOM 631 O O . ILE A 1 83 ? -0.901 -1.320 -2.159 1.00 98.88 83 ILE A O 1
ATOM 635 N N . LEU A 1 84 ? -1.679 -3.359 -1.704 1.00 98.88 84 LEU A N 1
ATOM 636 C CA . LEU A 1 84 ? -2.902 -2.899 -1.069 1.00 98.88 84 LEU A CA 1
ATOM 637 C C . LEU A 1 84 ? -3.236 -3.812 0.104 1.00 98.88 84 LEU A C 1
ATOM 639 O O . LEU A 1 84 ? -3.194 -5.037 -0.008 1.00 98.88 84 LEU A O 1
ATOM 643 N N . ARG A 1 85 ? -3.601 -3.219 1.235 1.00 98.62 85 ARG A N 1
ATOM 644 C CA . ARG A 1 85 ? -4.247 -3.920 2.353 1.00 98.62 85 ARG A CA 1
ATOM 645 C C . ARG A 1 85 ? -5.456 -3.121 2.802 1.00 98.62 85 ARG A C 1
ATOM 647 O O . ARG A 1 85 ? -5.506 -1.905 2.606 1.00 98.62 85 ARG A O 1
ATOM 654 N N . ARG A 1 86 ? -6.418 -3.787 3.437 1.00 98.75 86 ARG A N 1
ATOM 655 C CA . ARG A 1 86 ? -7.597 -3.113 3.982 1.00 98.75 86 ARG A CA 1
ATOM 656 C C . ARG A 1 86 ? -7.995 -3.624 5.353 1.00 98.75 86 ARG A C 1
ATOM 658 O O . ARG A 1 86 ? -7.804 -4.792 5.671 1.00 98.75 86 ARG A O 1
ATOM 665 N N . SER A 1 87 ? -8.597 -2.748 6.145 1.00 98.69 87 SER A N 1
ATOM 666 C CA . SER A 1 87 ? -9.139 -3.064 7.467 1.00 98.69 87 SER A CA 1
ATOM 667 C C . SER A 1 87 ? -10.311 -2.139 7.789 1.00 98.69 87 SER A C 1
ATOM 669 O O . SER A 1 87 ? -10.346 -1.000 7.336 1.00 98.69 87 SER A O 1
ATOM 671 N N . ARG A 1 88 ? -11.261 -2.597 8.613 1.00 98.25 88 ARG A N 1
ATOM 672 C CA . ARG A 1 88 ? -12.361 -1.751 9.120 1.00 98.25 88 ARG A CA 1
ATOM 673 C C . ARG A 1 88 ? -11.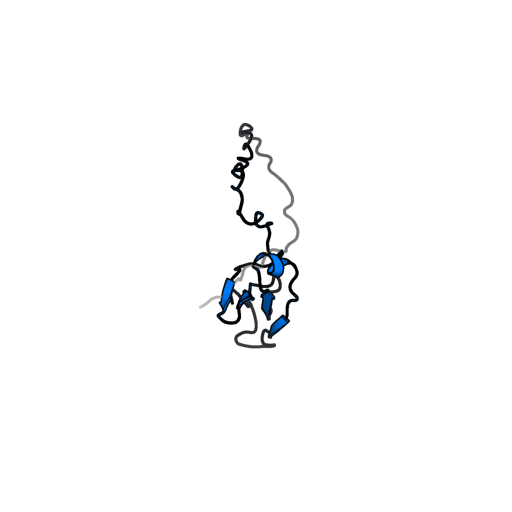894 -0.693 10.129 1.00 98.25 88 ARG A C 1
ATOM 675 O O . ARG A 1 88 ? -12.622 0.245 10.428 1.00 98.25 88 ARG A O 1
ATOM 682 N N . THR A 1 89 ? -10.683 -0.834 10.668 1.00 97.44 89 THR A N 1
ATOM 683 C CA . THR A 1 89 ? -10.075 0.121 11.607 1.00 97.44 89 THR A CA 1
ATOM 684 C C . THR A 1 89 ? -8.650 0.462 11.185 1.00 97.44 89 THR A C 1
ATOM 686 O O . THR A 1 89 ? -7.961 -0.388 10.616 1.00 97.44 89 THR A O 1
ATOM 689 N N . LEU A 1 90 ? -8.172 1.662 11.531 1.00 97.44 90 LEU A N 1
ATOM 690 C CA . LEU A 1 90 ? -6.772 2.047 11.313 1.00 97.44 90 LEU A CA 1
ATOM 691 C C . LEU A 1 90 ? -5.803 1.054 11.973 1.00 97.44 90 LEU A C 1
ATOM 693 O O . LEU A 1 90 ? -4.889 0.576 11.315 1.00 97.44 90 LEU A O 1
ATOM 697 N N . ARG A 1 91 ? -6.051 0.654 13.231 1.00 96.94 91 ARG A N 1
ATOM 698 C CA . ARG A 1 91 ? -5.211 -0.324 13.955 1.00 96.94 91 ARG A CA 1
ATOM 699 C C . ARG A 1 91 ? -5.094 -1.667 13.240 1.00 96.94 91 ARG A C 1
ATOM 701 O O . ARG A 1 91 ? -4.010 -2.245 13.209 1.00 96.94 91 ARG A O 1
ATOM 708 N N . GLY A 1 92 ? -6.183 -2.151 12.645 1.00 97.94 92 GLY A N 1
ATOM 709 C CA . GLY A 1 92 ? -6.170 -3.426 11.930 1.00 97.94 92 GLY A CA 1
ATOM 710 C C . GLY A 1 92 ? -5.310 -3.416 10.661 1.00 97.94 92 GLY A C 1
ATOM 711 O O . GLY A 1 92 ? -4.963 -4.484 10.177 1.00 97.94 92 GLY A O 1
ATOM 712 N N . LEU A 1 93 ? -4.883 -2.253 10.146 1.00 98.44 93 LEU A N 1
ATOM 713 C CA . LEU A 1 93 ? -3.923 -2.190 9.032 1.00 98.44 93 LEU A CA 1
ATOM 714 C C . LEU A 1 93 ? -2.541 -2.760 9.400 1.00 98.44 93 LEU A C 1
ATOM 716 O O . LEU A 1 93 ? -1.805 -3.186 8.506 1.00 98.44 93 LEU A O 1
ATOM 720 N N . SER A 1 94 ? -2.205 -2.802 10.696 1.00 98.00 94 SER A N 1
ATOM 721 C CA . SER A 1 94 ? -0.933 -3.356 11.182 1.00 98.00 94 SER A CA 1
ATOM 722 C C . SER A 1 94 ? -0.812 -4.868 10.955 1.00 98.00 94 SER A C 1
ATOM 724 O O . SER A 1 94 ? 0.292 -5.359 10.726 1.00 98.00 94 SER A O 1
ATOM 726 N N . THR A 1 95 ? -1.937 -5.592 10.946 1.00 97.75 95 THR A N 1
ATOM 727 C CA . THR A 1 95 ? -1.998 -7.054 10.773 1.00 97.75 95 THR A CA 1
ATOM 728 C C . THR A 1 95 ? -2.778 -7.502 9.537 1.00 97.75 95 THR A C 1
ATOM 730 O O . THR A 1 95 ? -2.748 -8.684 9.199 1.00 97.75 95 THR A O 1
ATOM 733 N N . ALA A 1 96 ? -3.466 -6.590 8.843 1.00 98.44 96 ALA A N 1
ATOM 734 C CA . ALA A 1 96 ? -4.178 -6.900 7.609 1.00 98.44 96 ALA A CA 1
ATOM 735 C C . ALA A 1 96 ? -3.234 -7.475 6.544 1.00 98.44 96 ALA A C 1
ATOM 737 O O . ALA A 1 96 ? -2.156 -6.928 6.290 1.00 98.44 96 ALA A O 1
ATOM 738 N N . SER A 1 97 ? -3.674 -8.551 5.889 1.00 98.31 97 SER A N 1
ATOM 739 C CA . SER A 1 97 ? -2.945 -9.176 4.789 1.00 98.31 97 SER A CA 1
ATOM 740 C C . SER A 1 97 ? -2.718 -8.191 3.644 1.00 98.31 97 SER A C 1
ATOM 742 O O . SER A 1 97 ? -3.601 -7.414 3.275 1.00 98.31 97 SER A O 1
ATOM 744 N N . GLU A 1 98 ? -1.522 -8.248 3.069 1.00 98.56 98 GLU A N 1
ATOM 745 C CA . GLU A 1 98 ? -1.126 -7.438 1.925 1.00 98.56 98 GLU A CA 1
ATOM 746 C C . GLU A 1 98 ? -1.347 -8.208 0.622 1.00 98.56 98 GLU A C 1
ATOM 748 O O . GLU A 1 98 ? -1.006 -9.383 0.520 1.00 98.56 98 GLU A O 1
ATOM 753 N N . SER A 1 99 ? -1.904 -7.534 -0.381 1.00 98.75 99 SER A N 1
ATOM 754 C CA . SER A 1 99 ? -2.040 -8.036 -1.748 1.00 98.75 99 SER A CA 1
ATOM 755 C C . SER A 1 99 ? -1.199 -7.195 -2.697 1.00 98.75 99 SER A C 1
ATOM 757 O O . SER A 1 99 ? -1.148 -5.975 -2.565 1.00 98.75 99 SER A O 1
ATOM 759 N N . VAL A 1 100 ? -0.561 -7.830 -3.677 1.00 98.88 100 VAL A N 1
ATOM 760 C CA . VAL A 1 100 ? 0.105 -7.122 -4.777 1.00 98.88 100 VAL A CA 1
ATOM 761 C C . VAL A 1 100 ? -0.918 -6.902 -5.882 1.00 98.88 100 VAL A C 1
ATOM 763 O O . VAL A 1 100 ? -1.428 -7.875 -6.428 1.00 98.88 100 VAL A O 1
ATOM 766 N N . ILE A 1 101 ? -1.216 -5.643 -6.204 1.00 98.81 101 ILE A N 1
ATOM 767 C CA . ILE A 1 101 ? -2.227 -5.298 -7.219 1.00 98.81 101 ILE A CA 1
ATOM 768 C C . ILE A 1 101 ? -1.611 -4.921 -8.570 1.00 98.81 101 ILE A C 1
ATOM 770 O O . ILE A 1 101 ? -2.297 -4.945 -9.585 1.00 98.81 101 ILE A O 1
ATOM 774 N N . TRP A 1 102 ? -0.315 -4.603 -8.593 1.00 98.88 102 TRP A N 1
ATOM 775 C CA . TRP A 1 102 ? 0.440 -4.318 -9.811 1.00 98.88 102 TRP A CA 1
ATOM 776 C C . TRP A 1 102 ? 1.939 -4.552 -9.572 1.00 98.88 102 TRP A C 1
ATOM 778 O O . TRP A 1 102 ? 2.424 -4.355 -8.456 1.00 98.88 102 TRP A O 1
ATOM 788 N N . ARG A 1 103 ? 2.685 -4.974 -10.599 1.00 98.88 103 ARG A N 1
ATOM 789 C CA . ARG A 1 103 ? 4.141 -5.208 -10.548 1.00 98.88 103 ARG A CA 1
ATOM 790 C C . ARG A 1 103 ? 4.846 -4.426 -11.649 1.00 98.88 103 ARG A C 1
ATOM 792 O O . ARG A 1 103 ? 4.297 -4.295 -12.741 1.00 98.88 103 ARG A O 1
ATOM 799 N N . LYS A 1 104 ? 6.078 -3.988 -11.368 1.00 98.75 104 LYS A N 1
ATOM 800 C CA . LYS A 1 104 ? 6.939 -3.318 -12.344 1.00 98.75 104 LYS A CA 1
ATOM 801 C C . LYS A 1 104 ? 7.071 -4.142 -13.616 1.00 98.75 104 LYS A C 1
ATOM 803 O O . LYS A 1 104 ? 7.114 -5.374 -13.578 1.00 98.75 104 LYS A O 1
ATOM 808 N N . HIS A 1 105 ? 7.204 -3.452 -14.736 1.00 98.81 105 HIS A N 1
ATOM 809 C CA . HIS A 1 105 ? 7.480 -4.099 -16.007 1.00 98.81 105 HIS A CA 1
ATOM 810 C C . HIS A 1 105 ? 8.862 -4.767 -16.002 1.00 98.81 105 HIS A C 1
ATOM 812 O O . HIS A 1 105 ? 9.789 -4.338 -15.305 1.00 98.81 105 HIS A O 1
ATOM 818 N N . ALA A 1 106 ? 9.015 -5.818 -16.811 1.00 98.62 106 ALA A N 1
ATOM 819 C CA . ALA A 1 106 ? 10.313 -6.463 -17.003 1.00 98.62 106 ALA A CA 1
ATOM 820 C C . ALA A 1 106 ? 11.313 -5.516 -17.693 1.00 98.62 106 ALA A C 1
ATOM 822 O O . ALA A 1 106 ? 12.483 -5.479 -17.320 1.00 98.62 106 ALA A O 1
ATOM 823 N N . THR A 1 107 ? 10.837 -4.719 -18.657 1.00 98.25 107 THR A N 1
ATOM 824 C CA . THR A 1 107 ? 11.631 -3.769 -19.449 1.00 98.25 107 THR A CA 1
ATOM 825 C C . THR A 1 107 ? 10.830 -2.505 -19.770 1.00 98.25 107 THR A C 1
ATOM 827 O O . THR A 1 107 ? 9.603 -2.550 -19.835 1.00 98.25 107 THR A O 1
ATOM 830 N N . GLY A 1 108 ? 11.520 -1.398 -20.060 1.00 98.25 108 GLY A N 1
ATOM 831 C CA . GLY A 1 108 ? 10.901 -0.154 -20.529 1.00 98.25 108 GLY A CA 1
ATOM 832 C C . GLY A 1 108 ? 10.267 0.695 -19.422 1.00 98.25 108 GLY A C 1
ATOM 833 O O . GLY A 1 108 ? 10.669 0.634 -18.257 1.00 98.25 108 GLY A O 1
ATOM 834 N N . VAL A 1 109 ? 9.293 1.529 -19.803 1.00 98.56 109 VAL A N 1
ATOM 835 C CA . VAL A 1 109 ? 8.573 2.419 -18.876 1.00 98.56 109 VAL A CA 1
ATOM 836 C C . VAL A 1 109 ? 7.902 1.625 -17.759 1.00 98.56 109 VAL A C 1
ATOM 838 O O . VAL A 1 109 ? 7.486 0.488 -17.973 1.00 98.56 109 VAL A O 1
ATOM 841 N N . MET A 1 110 ? 7.794 2.225 -16.570 1.00 98.50 110 MET A N 1
ATOM 842 C CA . MET A 1 110 ? 7.259 1.570 -15.365 1.00 98.50 110 MET A CA 1
ATOM 843 C C . MET A 1 110 ? 8.037 0.301 -14.938 1.00 98.50 110 MET A C 1
ATOM 845 O O . MET A 1 110 ? 7.509 -0.553 -14.230 1.00 98.50 110 MET A O 1
ATOM 849 N N . GLY A 1 111 ? 9.296 0.145 -15.364 1.00 98.62 111 GLY A N 1
ATOM 850 C CA . GLY A 1 111 ? 10.143 -1.012 -15.035 1.00 98.62 111 GLY A CA 1
ATOM 851 C C . GLY A 1 111 ? 11.067 -0.842 -13.822 1.00 98.62 111 GLY A C 1
ATOM 852 O O . GLY A 1 111 ? 11.763 -1.792 -13.449 1.00 98.62 111 GLY A O 1
ATOM 853 N N . ALA A 1 112 ? 11.103 0.342 -13.207 1.00 98.50 112 ALA A N 1
ATOM 854 C CA . ALA A 1 112 ? 11.995 0.675 -12.096 1.00 98.50 112 ALA A CA 1
ATOM 855 C C . ALA A 1 112 ? 11.399 1.769 -11.199 1.00 98.50 112 ALA A C 1
ATOM 857 O O . ALA A 1 112 ? 10.560 2.543 -11.655 1.00 98.50 112 ALA A O 1
ATOM 858 N N . HIS A 1 113 ? 11.881 1.834 -9.953 1.00 98.50 113 HIS A N 1
ATOM 859 C CA . HIS A 1 113 ? 11.567 2.885 -8.976 1.00 98.50 113 HIS A CA 1
ATOM 860 C C . HIS A 1 113 ? 10.062 3.134 -8.805 1.00 98.50 113 HIS A C 1
ATOM 862 O O . HIS A 1 113 ? 9.583 4.258 -8.928 1.00 98.50 113 HIS A O 1
ATOM 868 N N . ILE A 1 114 ? 9.308 2.068 -8.535 1.00 98.88 114 ILE A N 1
ATOM 869 C CA . ILE A 1 114 ? 7.872 2.177 -8.274 1.00 98.88 114 ILE A CA 1
ATOM 870 C C . ILE A 1 114 ? 7.687 2.870 -6.929 1.00 98.88 114 ILE A C 1
ATOM 872 O O . ILE A 1 114 ? 8.094 2.331 -5.898 1.00 98.88 114 ILE A O 1
ATOM 876 N N . TRP A 1 115 ? 7.119 4.073 -6.953 1.00 98.75 115 TRP A N 1
ATOM 877 C CA . TRP A 1 115 ? 7.180 4.992 -5.823 1.00 98.75 115 TRP A CA 1
ATOM 878 C C . TRP A 1 115 ? 5.853 5.731 -5.607 1.00 98.75 115 TRP A C 1
ATOM 880 O O . TRP A 1 115 ? 5.210 6.120 -6.577 1.00 98.75 115 TRP A O 1
ATOM 890 N N . ALA A 1 116 ? 5.483 5.916 -4.334 1.00 98.62 116 ALA A N 1
ATOM 891 C CA . ALA A 1 116 ? 4.404 6.776 -3.844 1.00 98.62 116 ALA A CA 1
ATOM 892 C C . ALA A 1 116 ? 3.046 6.573 -4.553 1.00 98.62 116 ALA A C 1
ATOM 894 O O . ALA A 1 116 ? 2.509 7.520 -5.132 1.00 98.62 116 ALA A O 1
ATOM 895 N N . PRO A 1 117 ? 2.513 5.336 -4.539 1.00 98.12 117 PRO A N 1
ATOM 896 C CA . PRO A 1 117 ? 1.181 5.039 -5.064 1.00 98.12 117 PRO A CA 1
ATOM 897 C C . PRO A 1 117 ? 0.036 5.657 -4.245 1.00 98.12 117 PRO A C 1
ATOM 899 O O . PRO A 1 117 ? 0.222 5.926 -3.036 1.00 98.12 117 PRO A O 1
#

Sequence (117 aa):
MSREHDLPEPPNRRLLLKGALAAGAFTAMPAGLAHAASSPAGPGAAAPYVNPLVRNRADPHIHRHRDGFYYFTATAPEYDRIILRRSRTLRGLSTASESVIWRKHATGVMGAHIWAP